Protein AF-A0A948G0Q8-F1 (afdb_monomer)

Sequence (164 aa):
MKKIIIILVVISSIFTGLGIKPVQADIVYYEGSILLDVGRNGEAYYIYQGYKYYLGRPAQAFEIMRQLSLGISEENFQNGFRKVNDVLQIYRVINSGLYPYIQGRIILRPNVNGEAYYVTPNLAAGNGYSAEYLGRPYDAFEIMTKYGQGVHSVFIDSIPSGSL

Solvent-accessible surface area (backbone atoms only — not comparable to full-atom values): 9344 Å² total; per-residue (Å²): 115,75,70,62,57,54,54,54,54,56,55,57,61,58,70,77,66,73,78,75,72,77,82,75,75,58,57,76,76,43,47,27,33,37,37,21,24,71,68,68,89,54,55,40,26,41,25,52,95,72,18,33,36,80,27,79,51,36,62,53,26,34,51,53,49,58,73,69,32,43,79,48,55,69,69,60,45,64,69,35,46,43,78,54,95,89,38,40,28,44,52,77,58,88,85,62,72,53,60,86,73,40,43,18,31,32,38,26,30,70,92,54,94,55,44,26,26,43,22,53,69,61,74,88,76,80,75,65,53,39,39,46,68,43,82,45,32,68,37,32,38,53,50,51,70,75,57,40,41,76,41,52,45,73,61,60,69,69,42,50,76,56,86,134

pLDDT: mean 81.92, std 17.56, range [43.94, 98.06]

Radius of gyration: 21.79 Å; Cα contacts (8 Å, |Δi|>4): 257; chains: 1; bounding box: 76×37×48 Å

Structure (mmCIF, N/CA/C/O backbone):
data_AF-A0A948G0Q8-F1
#
_entry.id   AF-A0A948G0Q8-F1
#
loop_
_atom_site.group_PDB
_atom_site.id
_atom_site.type_symbol
_atom_site.label_atom_id
_atom_site.label_alt_id
_atom_site.label_comp_id
_atom_site.label_asym_id
_atom_site.label_entity_id
_atom_site.label_seq_id
_atom_site.pdbx_PDB_ins_code
_atom_site.Cartn_x
_atom_site.Cartn_y
_atom_site.Cartn_z
_atom_site.occupancy
_atom_site.B_iso_or_equiv
_atom_site.auth_seq_id
_atom_site.auth_comp_id
_atom_site.auth_asym_id
_atom_site.auth_atom_id
_atom_site.pdbx_PDB_model_num
ATOM 1 N N . MET A 1 1 ? 58.568 -14.026 -25.162 1.00 54.00 1 MET A N 1
ATOM 2 C CA . MET A 1 1 ? 57.252 -14.502 -25.651 1.00 54.00 1 MET A CA 1
ATOM 3 C C . MET A 1 1 ? 56.462 -15.281 -24.591 1.00 54.00 1 MET A C 1
ATOM 5 O O . MET A 1 1 ? 55.352 -14.873 -24.293 1.00 54.00 1 MET A O 1
ATOM 9 N N . LYS A 1 2 ? 57.025 -16.304 -23.920 1.00 45.16 2 LYS A N 1
ATOM 10 C CA . LYS A 1 2 ? 56.313 -17.084 -22.874 1.00 45.16 2 LYS A CA 1
ATOM 11 C C . LYS A 1 2 ? 55.843 -16.280 -21.638 1.00 45.16 2 LYS A C 1
ATOM 13 O O . LYS A 1 2 ? 54.796 -16.581 -21.085 1.00 45.16 2 LYS A O 1
ATOM 18 N N . LYS A 1 3 ? 56.570 -15.226 -21.237 1.00 45.09 3 LYS A N 1
ATOM 19 C CA . LYS A 1 3 ? 56.230 -14.386 -20.065 1.00 45.09 3 LYS A CA 1
ATOM 20 C C . LYS A 1 3 ? 54.999 -13.483 -20.271 1.00 45.09 3 LYS A C 1
ATOM 22 O O . LYS A 1 3 ? 54.317 -13.180 -19.305 1.00 45.09 3 LYS A O 1
ATOM 27 N N . ILE A 1 4 ? 54.696 -13.096 -21.514 1.00 54.03 4 ILE A N 1
ATOM 28 C CA . ILE A 1 4 ? 53.538 -12.239 -21.844 1.00 54.03 4 ILE A CA 1
ATOM 29 C C . ILE A 1 4 ? 52.235 -13.054 -21.835 1.00 54.03 4 ILE A C 1
ATOM 31 O O . ILE A 1 4 ? 51.213 -12.575 -21.358 1.00 54.03 4 ILE A O 1
ATOM 35 N N . ILE A 1 5 ? 52.288 -14.316 -22.275 1.00 53.84 5 ILE A N 1
ATOM 36 C CA . ILE A 1 5 ? 51.126 -15.221 -22.275 1.00 53.84 5 ILE A CA 1
ATOM 37 C C . ILE A 1 5 ? 50.698 -15.572 -20.839 1.00 53.84 5 ILE A C 1
ATOM 39 O O . ILE A 1 5 ? 49.508 -15.607 -20.548 1.00 53.84 5 ILE A O 1
ATOM 43 N N . ILE A 1 6 ? 51.652 -15.750 -19.916 1.00 53.97 6 ILE A N 1
ATOM 44 C CA . ILE A 1 6 ? 51.353 -16.040 -18.501 1.00 53.97 6 ILE A CA 1
ATOM 45 C C . ILE A 1 6 ? 50.641 -14.856 -17.822 1.00 53.97 6 ILE A C 1
ATOM 47 O O . ILE A 1 6 ? 49.715 -15.070 -17.047 1.00 53.97 6 ILE A O 1
ATOM 51 N N . ILE A 1 7 ? 51.006 -13.612 -18.150 1.00 52.62 7 ILE A N 1
ATOM 52 C CA . ILE A 1 7 ? 50.368 -12.415 -17.575 1.00 52.62 7 ILE A CA 1
ATOM 53 C C . ILE A 1 7 ? 48.904 -12.282 -18.035 1.00 52.62 7 ILE A C 1
ATOM 55 O O . ILE A 1 7 ? 48.041 -11.956 -17.224 1.00 52.62 7 ILE A O 1
ATOM 59 N N . LEU A 1 8 ? 48.594 -12.605 -19.295 1.00 47.69 8 LEU A N 1
ATOM 60 C CA . LEU A 1 8 ? 47.222 -12.560 -19.826 1.00 47.69 8 LEU A CA 1
ATOM 61 C C . LEU A 1 8 ? 46.300 -13.625 -19.212 1.00 47.69 8 LEU A C 1
ATOM 63 O O . LEU A 1 8 ? 45.141 -13.335 -18.920 1.00 47.69 8 LEU A O 1
ATOM 67 N N . VAL A 1 9 ? 46.815 -14.832 -18.956 1.00 55.00 9 VAL A N 1
ATOM 68 C CA . VAL A 1 9 ? 46.039 -15.900 -18.302 1.00 55.00 9 VAL A CA 1
ATOM 69 C C . VAL A 1 9 ? 45.748 -15.550 -16.841 1.00 55.00 9 VAL A C 1
ATOM 71 O O . VAL A 1 9 ? 44.630 -15.751 -16.382 1.00 55.00 9 VAL A O 1
ATOM 74 N N . VAL A 1 10 ? 46.702 -14.952 -16.120 1.00 53.66 10 VAL A N 1
ATOM 75 C CA . VAL A 1 10 ? 46.489 -14.530 -14.723 1.00 53.66 10 VAL A CA 1
ATOM 76 C C . VAL A 1 10 ? 45.460 -13.395 -14.623 1.00 53.66 10 VAL A C 1
ATOM 78 O O . VAL A 1 10 ? 44.634 -13.417 -13.716 1.00 53.66 10 VAL A O 1
ATOM 81 N N . ILE A 1 11 ? 45.434 -12.453 -15.574 1.00 53.03 11 ILE A N 1
ATOM 82 C CA . ILE A 1 11 ? 44.427 -11.374 -15.607 1.00 53.03 11 ILE A CA 1
ATOM 83 C C . ILE A 1 11 ? 43.026 -11.924 -15.922 1.00 53.03 11 ILE A C 1
ATOM 85 O O . ILE A 1 11 ? 42.053 -11.508 -15.293 1.00 53.03 11 ILE A O 1
ATOM 89 N N . SER A 1 12 ? 42.915 -12.904 -16.827 1.00 52.22 12 SER A N 1
ATOM 90 C CA . SER A 1 12 ? 41.634 -13.559 -17.132 1.00 52.22 12 SER A CA 1
ATOM 91 C C . SER A 1 12 ? 41.065 -14.327 -15.933 1.00 52.22 12 SER A C 1
ATOM 93 O O . SER A 1 12 ? 39.851 -14.337 -15.747 1.00 52.22 12 SER A O 1
ATOM 95 N N . SER A 1 13 ? 41.918 -14.934 -15.102 1.00 49.19 13 SER A N 1
ATOM 96 C CA . SER A 1 13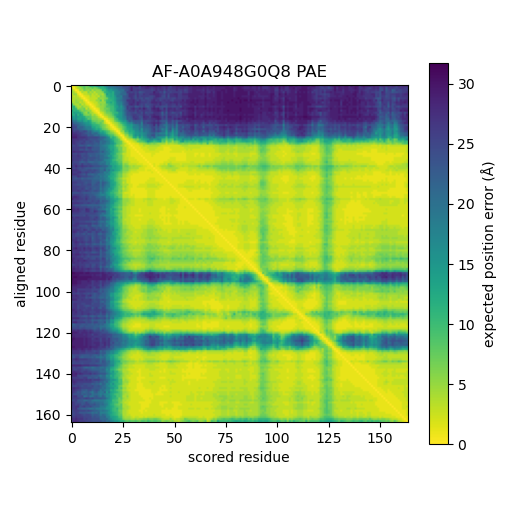 ? 41.494 -15.682 -13.908 1.00 49.19 13 SER A CA 1
ATOM 97 C C . SER A 1 13 ? 40.987 -14.788 -12.771 1.00 49.19 13 SER A C 1
ATOM 99 O O . SER A 1 13 ? 40.200 -15.239 -11.941 1.00 49.19 13 SER A O 1
ATOM 101 N N . ILE A 1 14 ? 41.415 -13.520 -12.722 1.00 51.62 14 ILE A N 1
ATOM 102 C CA . ILE A 1 14 ? 40.959 -12.553 -11.709 1.00 51.62 14 ILE A CA 1
ATOM 103 C C . ILE A 1 14 ? 39.545 -12.047 -12.043 1.00 51.62 14 ILE A C 1
ATOM 105 O O . ILE A 1 14 ? 38.759 -11.768 -11.139 1.00 51.62 14 ILE A O 1
ATOM 109 N N . PHE A 1 15 ? 39.179 -11.993 -13.328 1.00 48.41 15 PHE A N 1
ATOM 110 C CA . PHE A 1 15 ? 37.878 -11.470 -13.758 1.00 48.41 15 PHE A CA 1
ATOM 111 C C . PHE A 1 15 ? 36.707 -12.439 -13.514 1.00 48.41 15 PHE A C 1
ATOM 113 O O . PHE A 1 15 ? 35.563 -12.011 -13.400 1.00 48.41 15 PHE A O 1
ATOM 120 N N . THR A 1 16 ? 36.975 -13.737 -13.354 1.00 48.97 16 THR A N 1
ATOM 121 C CA . THR A 1 16 ? 35.956 -14.760 -13.048 1.00 48.97 16 THR A CA 1
ATOM 122 C C . THR A 1 16 ? 35.555 -14.848 -11.567 1.00 48.97 16 THR A C 1
ATOM 124 O O . THR A 1 16 ? 34.694 -15.654 -11.225 1.00 48.97 16 THR A O 1
ATOM 127 N N . GLY A 1 17 ? 36.158 -14.051 -10.674 1.00 51.25 17 GLY A N 1
ATOM 128 C CA . GLY A 1 17 ? 35.996 -14.190 -9.216 1.00 51.25 17 GLY A CA 1
ATOM 129 C C . GLY A 1 17 ? 35.069 -13.190 -8.514 1.00 51.25 17 GLY A C 1
ATOM 130 O O . GLY A 1 17 ? 34.782 -13.366 -7.331 1.00 51.25 17 GLY A O 1
ATOM 131 N N . LEU A 1 18 ? 34.585 -12.145 -9.188 1.00 52.41 18 LEU A N 1
ATOM 132 C CA . LEU A 1 18 ? 33.682 -11.165 -8.573 1.00 52.41 18 LEU A CA 1
ATOM 133 C C . LEU A 1 18 ? 32.234 -11.631 -8.717 1.00 52.41 18 LEU A C 1
ATOM 135 O O . LEU A 1 18 ? 31.490 -11.184 -9.585 1.00 52.41 18 LEU A O 1
ATOM 139 N N . GLY A 1 19 ? 31.834 -12.549 -7.839 1.00 54.66 19 GLY A N 1
ATOM 140 C CA . GLY A 1 19 ? 30.426 -12.821 -7.583 1.00 54.66 19 GLY A CA 1
ATOM 141 C C . GLY A 1 19 ? 29.772 -11.568 -7.009 1.00 54.66 19 GLY A C 1
ATOM 142 O O . GLY A 1 19 ? 29.782 -11.361 -5.796 1.00 54.66 19 GLY A O 1
ATOM 143 N N . ILE A 1 20 ? 29.227 -10.718 -7.879 1.00 55.84 20 ILE A N 1
ATOM 144 C CA . ILE A 1 20 ? 28.356 -9.617 -7.478 1.00 55.84 20 ILE A CA 1
ATOM 145 C C . ILE A 1 20 ? 27.108 -10.281 -6.899 1.00 55.84 20 ILE A C 1
ATOM 147 O O . ILE A 1 20 ? 26.242 -10.754 -7.634 1.00 55.84 20 ILE A O 1
ATOM 151 N N . LYS A 1 21 ? 27.039 -10.404 -5.571 1.00 49.19 21 LYS A N 1
ATOM 152 C CA . LYS A 1 21 ? 25.787 -10.789 -4.923 1.00 49.19 21 LYS A CA 1
ATOM 153 C C . LYS A 1 21 ? 24.784 -9.677 -5.241 1.00 49.19 21 LYS A C 1
ATOM 155 O O . LYS A 1 21 ? 25.123 -8.517 -4.995 1.00 49.19 21 LYS A O 1
ATOM 160 N N . PRO A 1 22 ? 23.605 -9.986 -5.806 1.00 52.28 22 PRO A N 1
ATOM 161 C CA . PRO A 1 22 ? 22.601 -8.962 -6.037 1.00 52.28 22 PRO A CA 1
ATOM 162 C C . PRO A 1 22 ? 22.306 -8.267 -4.707 1.00 52.28 22 PRO A C 1
ATOM 164 O O . PRO A 1 22 ? 22.240 -8.909 -3.654 1.00 52.28 22 PRO A O 1
ATOM 167 N N . VAL A 1 23 ? 22.218 -6.940 -4.759 1.00 50.91 23 VAL A N 1
ATOM 168 C CA . VAL A 1 23 ? 21.889 -6.076 -3.625 1.00 50.91 23 VAL A CA 1
ATOM 169 C C . VAL A 1 23 ? 20.500 -6.471 -3.120 1.00 50.91 23 VAL A C 1
ATOM 171 O O . VAL A 1 23 ? 19.478 -6.018 -3.610 1.00 50.91 23 VAL A O 1
ATOM 174 N N . GLN A 1 24 ? 20.463 -7.368 -2.136 1.00 50.00 24 GLN A N 1
ATOM 175 C CA . GLN A 1 24 ? 19.239 -7.788 -1.446 1.00 50.00 24 GLN A CA 1
ATOM 176 C C . GLN A 1 24 ? 18.802 -6.752 -0.387 1.00 50.00 24 GLN A C 1
ATOM 178 O O . GLN A 1 24 ? 17.772 -6.916 0.260 1.00 50.00 24 GLN A O 1
ATOM 183 N N . ALA A 1 25 ? 19.586 -5.685 -0.194 1.00 47.28 25 ALA A N 1
ATOM 184 C CA . ALA A 1 25 ? 19.378 -4.686 0.851 1.00 47.28 25 ALA A CA 1
ATOM 185 C C . ALA A 1 25 ? 18.304 -3.630 0.517 1.00 47.28 25 ALA A C 1
ATOM 187 O O . ALA A 1 25 ? 17.849 -2.944 1.427 1.00 47.28 25 ALA A O 1
ATOM 188 N N . ASP A 1 26 ? 17.851 -3.531 -0.737 1.00 60.91 26 ASP A N 1
ATOM 189 C CA . ASP A 1 26 ? 16.973 -2.433 -1.161 1.00 60.91 26 ASP A CA 1
ATOM 190 C C . ASP A 1 26 ? 15.471 -2.720 -0.983 1.00 60.91 26 ASP A C 1
ATOM 192 O O . ASP A 1 26 ? 14.700 -1.795 -0.767 1.00 60.91 26 ASP A O 1
ATOM 196 N N . ILE A 1 27 ? 15.010 -3.978 -0.998 1.00 61.53 27 ILE A N 1
ATOM 197 C CA . ILE A 1 27 ? 13.559 -4.283 -0.963 1.00 61.53 27 ILE A CA 1
ATOM 198 C C . ILE A 1 27 ? 12.909 -3.867 0.366 1.00 61.53 27 ILE A C 1
ATOM 200 O O . ILE A 1 27 ? 11.788 -3.366 0.369 1.00 61.53 27 ILE A O 1
ATOM 204 N N . VAL A 1 28 ? 13.624 -4.011 1.490 1.00 69.88 28 VAL A N 1
ATOM 205 C CA . VAL A 1 28 ? 13.126 -3.609 2.821 1.00 69.88 28 VAL A CA 1
ATOM 206 C C . VAL A 1 28 ? 12.809 -2.110 2.868 1.00 69.88 28 VAL A C 1
ATOM 208 O O . VAL A 1 28 ? 11.888 -1.706 3.570 1.00 69.88 28 VAL A O 1
ATOM 211 N N . 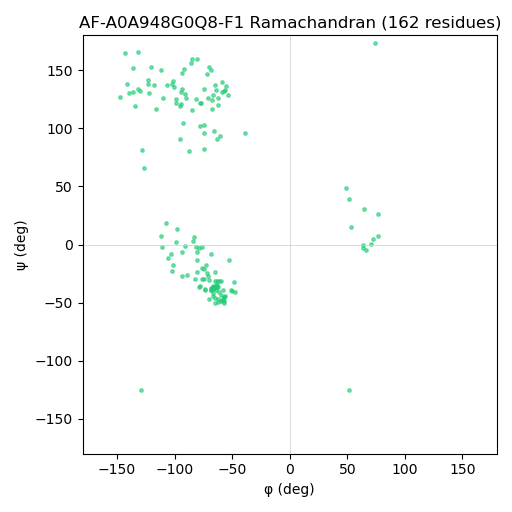TYR A 1 29 ? 13.533 -1.291 2.099 1.00 80.44 29 TYR A N 1
ATOM 212 C CA . TYR A 1 29 ? 13.304 0.152 2.025 1.00 80.44 29 TYR A CA 1
ATOM 213 C C . TYR A 1 29 ? 11.992 0.511 1.314 1.00 80.44 29 TYR A C 1
ATOM 215 O O . TYR A 1 29 ? 11.364 1.511 1.655 1.00 80.44 29 TYR A O 1
ATOM 223 N N . TYR A 1 30 ? 11.559 -0.309 0.352 1.00 88.56 30 TYR A N 1
ATOM 224 C CA . TYR A 1 30 ? 10.371 -0.039 -0.460 1.00 88.56 30 TYR A CA 1
ATOM 225 C C . TYR A 1 30 ? 9.119 -0.779 0.008 1.00 88.56 30 TYR A C 1
ATOM 227 O O . TYR A 1 30 ? 8.078 -0.639 -0.625 1.00 88.56 30 TYR A O 1
ATOM 235 N N . GLU A 1 31 ? 9.179 -1.542 1.100 1.00 89.06 31 GLU A N 1
ATOM 236 C CA . GLU A 1 31 ? 8.007 -2.214 1.665 1.00 89.06 31 GLU A CA 1
ATOM 237 C C . GLU A 1 31 ? 6.863 -1.212 1.911 1.00 89.06 31 GLU A C 1
ATOM 239 O O . GLU A 1 31 ? 7.054 -0.149 2.503 1.00 89.06 31 GLU A O 1
ATOM 244 N N . GLY A 1 32 ? 5.669 -1.531 1.408 1.00 91.00 32 GLY A N 1
ATOM 245 C CA . GLY A 1 32 ? 4.498 -0.661 1.473 1.00 91.00 32 GLY A CA 1
ATOM 246 C C . GLY A 1 32 ? 4.542 0.558 0.542 1.00 91.00 32 GLY A C 1
ATOM 247 O O . GLY A 1 32 ? 3.639 1.389 0.581 1.00 91.00 32 GLY A O 1
ATOM 248 N N . SER A 1 33 ? 5.563 0.698 -0.304 1.00 92.44 33 SER A N 1
ATOM 249 C CA . SER A 1 33 ? 5.625 1.765 -1.305 1.00 92.44 33 SER A CA 1
ATOM 250 C C . SER A 1 33 ? 4.898 1.381 -2.591 1.00 92.44 33 SER A C 1
ATOM 252 O O . SER A 1 33 ? 4.766 0.206 -2.944 1.00 92.44 33 SER A O 1
ATOM 254 N N . ILE A 1 34 ? 4.471 2.405 -3.327 1.00 95.12 34 ILE A N 1
ATOM 255 C CA . ILE A 1 34 ? 4.033 2.276 -4.715 1.00 95.12 34 ILE A CA 1
ATOM 256 C C . ILE A 1 34 ? 5.203 2.703 -5.595 1.00 95.12 34 ILE A C 1
ATOM 258 O O . ILE A 1 34 ? 5.695 3.821 -5.462 1.00 95.12 34 ILE A O 1
ATOM 262 N N . LEU A 1 35 ? 5.658 1.818 -6.475 1.00 95.25 35 LEU A N 1
ATOM 263 C CA . LEU A 1 35 ? 6.758 2.062 -7.403 1.00 95.25 35 LEU A CA 1
ATOM 264 C C . LEU A 1 35 ? 6.224 2.247 -8.819 1.00 95.25 35 LEU A C 1
ATOM 266 O O . LEU A 1 35 ? 5.358 1.488 -9.251 1.00 95.25 35 LEU A O 1
ATOM 270 N N . LEU A 1 36 ? 6.758 3.231 -9.538 1.00 96.19 36 LEU A N 1
ATOM 271 C CA . LEU A 1 36 ? 6.444 3.506 -10.938 1.00 96.19 36 LEU A CA 1
ATOM 272 C C . LEU A 1 36 ? 7.653 3.169 -11.812 1.00 96.19 36 LEU A C 1
ATOM 274 O O . LEU A 1 36 ? 8.747 3.685 -11.577 1.00 96.19 36 LEU A O 1
ATOM 278 N N . ASP A 1 37 ? 7.457 2.336 -12.833 1.00 96.69 37 ASP A N 1
ATOM 279 C CA . ASP A 1 37 ? 8.495 2.015 -13.813 1.00 96.69 37 ASP A CA 1
ATOM 280 C C . ASP A 1 37 ? 8.702 3.184 -14.783 1.00 96.69 37 ASP A C 1
ATOM 282 O O . ASP A 1 37 ? 7.999 3.321 -15.786 1.00 96.69 37 ASP A O 1
ATOM 286 N N . VAL A 1 38 ? 9.696 4.029 -14.507 1.00 96.25 38 VAL A N 1
ATOM 287 C CA . VAL A 1 38 ? 10.021 5.172 -15.380 1.00 96.25 38 VAL A CA 1
ATOM 288 C C . VAL A 1 38 ? 10.860 4.778 -16.597 1.00 96.25 38 VAL A C 1
ATOM 290 O O . VAL A 1 38 ? 11.119 5.614 -17.458 1.00 96.25 38 VAL A O 1
ATOM 293 N N . GLY A 1 39 ? 11.316 3.524 -16.674 1.00 94.44 39 GLY A N 1
ATOM 294 C CA . GLY A 1 39 ? 12.080 3.008 -17.812 1.00 94.44 39 GLY A CA 1
ATOM 295 C C . GLY A 1 39 ? 11.227 2.321 -18.883 1.00 94.44 39 GLY A C 1
ATOM 296 O O . GLY A 1 39 ? 11.768 1.952 -19.926 1.00 94.44 39 GLY A O 1
ATOM 297 N N . ARG A 1 40 ? 9.921 2.139 -18.642 1.00 93.88 40 ARG A N 1
ATOM 298 C CA . ARG A 1 40 ? 8.969 1.493 -19.565 1.00 93.88 40 ARG A CA 1
ATOM 299 C C . ARG A 1 40 ? 7.721 2.352 -19.780 1.00 93.88 40 ARG A C 1
ATOM 301 O O . ARG A 1 40 ? 7.840 3.499 -20.198 1.00 93.88 40 ARG A O 1
ATOM 308 N N . ASN A 1 41 ? 6.529 1.804 -19.538 1.00 94.81 41 ASN A N 1
ATOM 309 C CA . ASN A 1 41 ? 5.250 2.441 -19.838 1.00 94.81 41 ASN A CA 1
ATOM 310 C C . ASN A 1 41 ? 4.639 3.132 -18.609 1.00 94.81 41 ASN A C 1
ATOM 312 O O . ASN A 1 41 ? 3.457 3.473 -18.632 1.00 94.81 41 ASN A O 1
ATOM 316 N N . GLY A 1 42 ? 5.404 3.323 -17.529 1.00 92.56 42 GLY A N 1
ATOM 317 C CA . GLY A 1 42 ? 4.879 3.876 -16.281 1.00 92.56 42 GLY A CA 1
ATOM 318 C C . GLY A 1 42 ? 4.069 2.866 -15.470 1.00 92.56 42 GLY A C 1
ATOM 319 O O . GLY A 1 42 ? 3.168 3.258 -14.731 1.00 92.56 42 GLY A O 1
ATOM 320 N N . GLU A 1 43 ? 4.342 1.567 -15.617 1.00 96.50 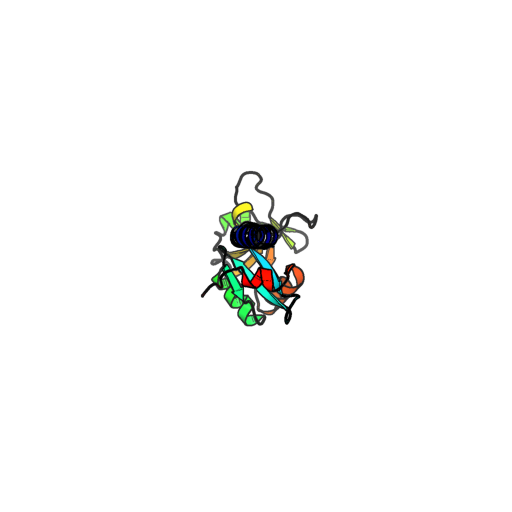43 GLU A N 1
ATOM 321 C CA . GLU A 1 43 ? 3.679 0.522 -14.845 1.00 96.50 43 GLU A CA 1
ATOM 322 C C . GLU A 1 43 ? 3.844 0.752 -13.338 1.00 96.50 43 GLU A C 1
ATOM 324 O O . GLU A 1 43 ? 4.945 0.994 -12.846 1.00 96.50 43 GLU A O 1
ATOM 329 N N . ALA A 1 44 ? 2.740 0.632 -12.602 1.00 97.19 44 ALA A N 1
ATOM 330 C CA . ALA A 1 44 ? 2.716 0.818 -11.161 1.00 97.19 44 ALA A CA 1
ATOM 331 C C . ALA A 1 44 ? 2.673 -0.522 -10.422 1.00 97.19 44 ALA A C 1
ATOM 333 O O . ALA A 1 44 ? 1.907 -1.423 -10.784 1.00 97.19 44 ALA A O 1
ATOM 334 N N . TYR A 1 45 ? 3.450 -0.622 -9.348 1.00 97.44 45 TYR A N 1
ATOM 335 C CA . TYR A 1 45 ? 3.539 -1.806 -8.506 1.00 97.44 45 TYR A CA 1
ATOM 336 C C . TYR A 1 45 ? 3.411 -1.433 -7.035 1.00 97.44 45 TYR A C 1
ATOM 338 O O . TYR A 1 45 ? 4.083 -0.516 -6.572 1.00 97.44 45 TYR A O 1
ATOM 346 N N . TYR A 1 46 ? 2.589 -2.166 -6.290 1.00 96.88 46 TYR A N 1
ATOM 347 C CA . TYR A 1 46 ? 2.572 -2.091 -4.833 1.00 96.88 46 TYR A CA 1
ATOM 348 C C . TYR A 1 46 ? 3.530 -3.129 -4.256 1.00 96.88 46 TYR A C 1
ATOM 350 O O . TYR A 1 46 ? 3.478 -4.295 -4.652 1.00 96.88 46 TYR A O 1
ATOM 358 N N . ILE A 1 47 ? 4.414 -2.708 -3.354 1.00 95.31 47 ILE A N 1
ATOM 359 C CA . ILE A 1 47 ? 5.367 -3.605 -2.701 1.00 95.31 47 ILE A CA 1
ATOM 360 C C . ILE A 1 47 ? 4.787 -4.063 -1.374 1.00 95.31 47 ILE A C 1
ATOM 362 O O . ILE A 1 47 ? 4.489 -3.250 -0.501 1.00 95.31 47 ILE A O 1
ATOM 366 N N . TYR A 1 48 ? 4.634 -5.371 -1.225 1.00 94.38 48 TYR A N 1
ATOM 367 C CA . TYR A 1 48 ? 4.050 -5.963 -0.036 1.00 94.38 48 TYR A CA 1
ATOM 368 C C . TYR A 1 48 ? 4.669 -7.325 0.261 1.00 94.38 48 TYR A C 1
ATOM 370 O O . TYR A 1 48 ? 4.703 -8.215 -0.590 1.00 94.38 48 TYR A O 1
ATOM 378 N N . GLN A 1 49 ? 5.150 -7.483 1.489 1.00 92.19 49 GLN A N 1
ATOM 379 C CA . GLN A 1 49 ? 5.844 -8.656 2.008 1.00 92.19 49 GLN A CA 1
ATOM 380 C C . GLN A 1 49 ? 7.005 -9.111 1.110 1.00 92.19 49 GLN A C 1
ATOM 382 O O . GLN A 1 49 ? 7.217 -10.304 0.908 1.00 92.19 49 GLN A O 1
ATOM 387 N N . GLY A 1 50 ? 7.754 -8.152 0.557 1.00 91.88 50 GLY A N 1
ATOM 388 C CA . GLY A 1 50 ? 8.879 -8.425 -0.343 1.00 91.88 50 GLY A CA 1
ATOM 389 C C . GLY A 1 50 ? 8.504 -8.822 -1.777 1.00 91.88 50 GLY A C 1
ATOM 390 O O . GLY A 1 50 ? 9.395 -9.162 -2.555 1.00 91.88 50 GLY A O 1
ATOM 391 N N . TYR A 1 51 ? 7.222 -8.752 -2.143 1.00 95.56 51 TYR A N 1
ATOM 392 C CA . TYR A 1 51 ? 6.736 -9.001 -3.500 1.00 95.56 51 TYR A CA 1
ATOM 393 C C . TYR A 1 51 ? 6.209 -7.722 -4.147 1.00 95.56 51 TYR A C 1
ATOM 395 O O . TYR A 1 51 ? 5.661 -6.854 -3.470 1.00 95.56 51 TYR A O 1
ATOM 403 N N . LYS A 1 52 ? 6.315 -7.632 -5.475 1.00 97.00 52 LYS A N 1
ATOM 404 C CA . LYS A 1 52 ? 5.642 -6.602 -6.274 1.00 97.00 52 LYS A CA 1
ATOM 405 C C . LYS A 1 52 ? 4.299 -7.118 -6.786 1.00 97.00 52 LYS A C 1
ATOM 407 O O . LYS A 1 52 ? 4.218 -8.209 -7.350 1.00 97.00 52 LYS A O 1
ATOM 412 N N . TYR A 1 53 ? 3.261 -6.303 -6.661 1.00 98.06 53 TYR A N 1
ATOM 413 C CA . TYR A 1 53 ? 1.935 -6.573 -7.208 1.00 98.06 53 TYR A CA 1
ATOM 414 C C . TYR A 1 53 ? 1.617 -5.524 -8.261 1.00 98.06 53 TYR A C 1
ATOM 416 O O . TYR A 1 53 ? 1.558 -4.334 -7.956 1.00 98.06 53 TYR A O 1
ATOM 424 N N . TYR A 1 54 ? 1.447 -5.958 -9.509 1.00 97.50 54 TYR A N 1
ATOM 425 C CA . TYR A 1 54 ? 1.129 -5.057 -10.612 1.00 97.50 54 TYR A CA 1
ATOM 426 C C . TYR A 1 54 ? -0.272 -4.474 -10.433 1.00 97.50 54 TYR A C 1
ATOM 428 O O . TYR A 1 54 ? -1.256 -5.207 -10.456 1.00 97.50 54 TYR A O 1
ATOM 436 N N . LEU A 1 55 ? -0.359 -3.155 -10.272 1.00 97.00 55 LEU A N 1
ATOM 437 C CA . LEU A 1 55 ? -1.613 -2.461 -9.973 1.00 97.00 55 LEU A CA 1
ATOM 438 C C . LEU A 1 55 ? -2.475 -2.231 -11.220 1.00 97.00 55 LEU A C 1
ATOM 440 O O . LEU A 1 55 ? -3.690 -2.092 -11.111 1.00 97.00 55 LEU A O 1
ATOM 444 N N . GLY A 1 56 ? -1.860 -2.218 -12.405 1.00 95.25 56 GLY A N 1
ATOM 445 C CA . GLY A 1 56 ? -2.554 -2.065 -13.679 1.00 95.25 56 GLY A CA 1
ATOM 446 C C . GLY A 1 56 ? -3.490 -0.857 -13.722 1.00 95.25 56 GLY A C 1
ATOM 447 O O . GLY A 1 56 ? -3.071 0.280 -13.514 1.00 95.25 56 GLY A O 1
ATOM 448 N N . ARG A 1 57 ? -4.762 -1.100 -14.057 1.00 96.06 57 ARG A N 1
ATOM 449 C CA . ARG A 1 57 ? -5.792 -0.052 -14.162 1.00 96.06 57 ARG A CA 1
ATOM 450 C C . ARG A 1 57 ? -6.434 0.249 -12.803 1.00 96.06 57 ARG A C 1
ATOM 452 O O . ARG A 1 57 ? -6.471 -0.636 -11.958 1.00 96.06 57 ARG A O 1
ATOM 459 N N . PRO A 1 58 ? -7.067 1.422 -12.620 1.00 96.69 58 PRO A N 1
ATOM 460 C CA . PRO A 1 58 ? -7.627 1.837 -11.328 1.00 96.69 58 PRO A CA 1
ATOM 461 C C . PRO A 1 58 ? -8.550 0.809 -10.651 1.00 96.69 58 PRO A C 1
ATOM 463 O O . PRO A 1 58 ? -8.475 0.608 -9.444 1.00 96.69 58 PRO A O 1
ATOM 466 N N . ALA A 1 59 ? -9.394 0.112 -11.422 1.00 97.31 59 ALA A N 1
ATOM 467 C CA . ALA A 1 59 ? -10.260 -0.940 -10.883 1.00 97.31 59 ALA A CA 1
ATOM 468 C C . ALA A 1 59 ? -9.463 -2.153 -10.379 1.00 97.31 59 ALA A C 1
ATOM 470 O O . ALA A 1 59 ? -9.751 -2.672 -9.310 1.00 97.31 59 ALA A O 1
ATOM 471 N N . GLN A 1 60 ? -8.432 -2.570 -11.115 1.00 97.38 60 GLN A N 1
ATOM 472 C CA . GLN A 1 60 ? -7.547 -3.653 -10.694 1.00 97.38 60 GLN A CA 1
ATOM 473 C C . GLN A 1 60 ? -6.733 -3.246 -9.463 1.00 97.38 60 GLN A C 1
ATOM 475 O O . GLN A 1 60 ? -6.652 -4.014 -8.512 1.00 97.38 60 GLN A O 1
ATOM 480 N N . ALA A 1 61 ? -6.190 -2.028 -9.448 1.00 97.25 61 ALA A N 1
ATOM 481 C CA . ALA A 1 61 ? -5.453 -1.493 -8.313 1.00 97.25 61 ALA A CA 1
ATOM 482 C C . ALA A 1 61 ? -6.305 -1.493 -7.040 1.00 97.25 61 ALA A C 1
ATOM 484 O O . ALA A 1 61 ? -5.845 -1.943 -5.996 1.00 97.25 61 ALA A O 1
ATOM 485 N N . PHE A 1 62 ? -7.558 -1.047 -7.146 1.00 96.94 62 PHE A N 1
ATOM 486 C CA . PHE A 1 62 ? -8.514 -1.063 -6.045 1.00 96.94 62 PHE A CA 1
ATOM 487 C C . PHE A 1 62 ? -8.731 -2.471 -5.480 1.00 96.94 62 PHE A C 1
ATOM 489 O O . PHE A 1 62 ? -8.614 -2.655 -4.270 1.00 96.94 62 PHE A O 1
ATOM 496 N N . GLU A 1 63 ? -8.971 -3.469 -6.334 1.00 96.88 63 GLU A N 1
ATOM 497 C CA . GLU A 1 63 ? -9.136 -4.857 -5.886 1.00 96.88 63 GLU A CA 1
ATOM 498 C C . GLU A 1 63 ? -7.865 -5.392 -5.213 1.00 96.88 63 GLU A C 1
ATOM 500 O O . GLU A 1 63 ? -7.923 -5.890 -4.090 1.00 96.88 63 GLU A O 1
ATOM 505 N N . ILE A 1 64 ? -6.702 -5.223 -5.850 1.00 97.25 64 ILE A N 1
ATOM 506 C CA . ILE A 1 64 ? -5.411 -5.708 -5.337 1.00 97.25 64 ILE A CA 1
ATOM 507 C C . ILE A 1 64 ? -5.089 -5.082 -3.979 1.00 97.25 64 ILE A C 1
ATOM 509 O O . ILE A 1 64 ? -4.755 -5.782 -3.024 1.00 97.25 64 ILE A O 1
ATOM 513 N N . MET A 1 65 ? -5.213 -3.759 -3.868 1.00 95.94 65 MET A N 1
ATOM 514 C CA . MET A 1 65 ? -4.921 -3.040 -2.632 1.00 95.94 65 MET A CA 1
ATOM 515 C C . MET A 1 65 ? -5.865 -3.451 -1.494 1.00 95.94 65 MET A C 1
ATOM 517 O O . MET A 1 65 ? -5.449 -3.534 -0.340 1.00 95.94 65 MET A O 1
ATOM 521 N N . ARG A 1 66 ? -7.132 -3.756 -1.796 1.00 95.75 66 ARG A N 1
ATOM 522 C CA . ARG A 1 66 ? -8.077 -4.268 -0.795 1.00 95.75 66 ARG A CA 1
ATOM 523 C C . ARG A 1 66 ? -7.792 -5.713 -0.407 1.00 95.75 66 ARG A C 1
ATOM 525 O O . ARG A 1 66 ? -7.882 -6.034 0.775 1.00 95.75 66 ARG A O 1
ATOM 532 N N . GLN A 1 67 ? -7.417 -6.568 -1.352 1.00 96.06 67 GLN A N 1
ATOM 533 C CA . GLN A 1 67 ? -7.044 -7.959 -1.070 1.00 96.06 67 GLN A CA 1
ATOM 534 C C . GLN A 1 67 ? -5.799 -8.054 -0.181 1.00 96.06 67 GLN A C 1
ATOM 536 O O . GLN A 1 67 ? -5.745 -8.891 0.713 1.00 96.06 67 GLN A O 1
ATOM 541 N N . LEU A 1 68 ? -4.832 -7.155 -0.376 1.00 96.12 68 LEU A N 1
ATOM 542 C CA . LEU A 1 68 ? -3.604 -7.077 0.422 1.00 96.12 68 LEU A CA 1
ATOM 543 C C . LEU A 1 68 ? -3.762 -6.274 1.725 1.00 96.12 68 LEU A C 1
ATOM 545 O O . LEU A 1 68 ? -2.786 -6.066 2.454 1.00 96.12 68 LEU A O 1
ATOM 549 N N . SER A 1 69 ? -4.974 -5.799 2.018 1.00 95.06 69 SER A N 1
ATOM 550 C CA . SER A 1 69 ? -5.233 -4.961 3.184 1.00 95.06 69 SER A CA 1
ATOM 551 C C . SER A 1 69 ? -5.130 -5.726 4.503 1.00 95.06 69 SER A C 1
ATOM 553 O O . SER A 1 69 ? -5.372 -6.929 4.597 1.00 95.06 69 SER A O 1
ATOM 555 N N . LEU A 1 70 ? -4.790 -4.993 5.560 1.00 92.56 70 LEU A N 1
ATOM 556 C CA . LEU A 1 70 ? -4.835 -5.471 6.932 1.00 92.56 70 LEU A CA 1
ATOM 557 C C . LEU A 1 70 ? -6.122 -4.998 7.606 1.00 92.56 70 LEU A C 1
ATOM 559 O O . LEU A 1 70 ? -6.388 -3.799 7.682 1.00 92.56 70 LEU A O 1
ATOM 563 N N . GLY A 1 71 ? -6.897 -5.931 8.152 1.00 92.00 71 GLY A N 1
ATOM 564 C CA . GLY A 1 71 ? -8.049 -5.595 8.985 1.00 92.00 71 GLY A CA 1
ATOM 565 C C . GLY A 1 71 ? -7.627 -4.871 10.268 1.00 92.00 71 GLY A C 1
ATOM 566 O O . GLY A 1 71 ? -6.718 -5.322 10.965 1.00 92.00 71 GLY A O 1
ATOM 567 N N . ILE A 1 72 ? -8.307 -3.776 10.606 1.00 89.94 72 ILE A N 1
ATOM 568 C CA . ILE A 1 72 ? -8.134 -3.053 11.872 1.00 89.94 72 ILE A CA 1
ATOM 569 C C . ILE A 1 72 ? -9.438 -3.074 12.678 1.00 89.94 72 ILE A C 1
ATOM 571 O O . ILE A 1 72 ? -10.527 -2.905 12.125 1.00 89.94 72 ILE A O 1
ATOM 575 N N . SER A 1 73 ? -9.339 -3.305 13.992 1.00 90.50 73 SER A N 1
ATOM 576 C CA . SER A 1 73 ? -10.495 -3.179 14.885 1.00 90.50 73 SER A CA 1
ATOM 577 C C . SER A 1 73 ? -10.911 -1.715 15.007 1.00 90.50 73 SER A C 1
ATOM 579 O O . SER A 1 73 ? -10.077 -0.812 14.931 1.00 90.50 73 SER A O 1
ATOM 581 N N . GLU A 1 74 ? -12.200 -1.474 15.235 1.00 90.69 74 GLU A N 1
ATOM 582 C CA . GLU A 1 74 ? -12.698 -0.104 15.372 1.00 90.69 74 GLU A CA 1
ATOM 583 C C . GLU A 1 74 ? -12.069 0.608 16.577 1.00 90.69 74 GLU A C 1
ATOM 585 O O . GLU A 1 74 ? -11.709 1.774 16.483 1.00 90.69 74 GLU A O 1
ATOM 590 N N . GLU A 1 75 ? -11.830 -0.116 17.672 1.00 88.56 75 GLU A N 1
ATOM 591 C CA . GLU A 1 75 ? -11.099 0.394 18.834 1.00 88.56 75 GLU A CA 1
ATOM 592 C C . GLU 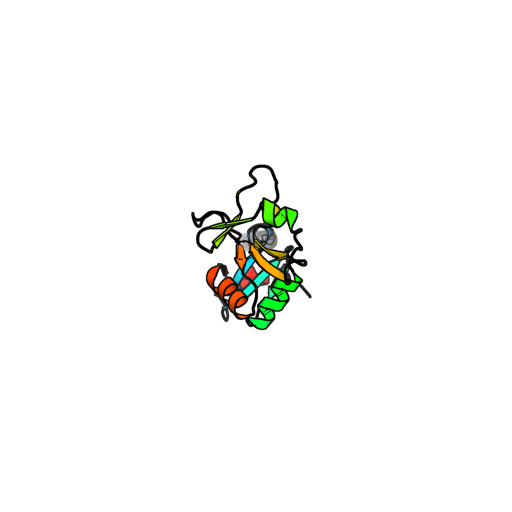A 1 75 ? -9.692 0.892 18.458 1.00 88.56 75 GLU A C 1
ATOM 594 O O . GLU A 1 75 ? -9.333 2.029 18.761 1.00 88.56 75 GLU A O 1
ATOM 599 N N . ASN A 1 76 ? -8.905 0.081 17.740 1.00 87.31 76 ASN A N 1
ATOM 600 C CA . ASN A 1 76 ? -7.555 0.472 17.324 1.00 87.31 76 ASN A CA 1
ATOM 601 C C . ASN A 1 76 ? -7.576 1.631 16.323 1.00 87.31 76 ASN A C 1
ATOM 603 O O . ASN A 1 76 ? -6.699 2.495 16.367 1.00 87.31 76 ASN A O 1
ATOM 607 N N . PHE A 1 77 ? -8.574 1.668 15.437 1.00 89.00 77 PHE A N 1
ATOM 608 C CA . PHE A 1 77 ? -8.743 2.768 14.498 1.00 89.00 77 PHE A CA 1
ATOM 609 C C . PHE A 1 77 ? -9.056 4.083 15.228 1.00 89.00 77 PHE A C 1
ATOM 611 O O . PHE A 1 77 ? -8.355 5.071 15.034 1.00 89.00 77 PHE A O 1
ATOM 618 N N . GLN A 1 78 ? -10.038 4.098 16.130 1.00 87.94 78 GLN A N 1
ATOM 619 C CA . GLN A 1 78 ? -10.410 5.307 16.876 1.00 87.94 78 GLN A CA 1
ATOM 620 C C . GLN A 1 78 ? -9.293 5.794 17.813 1.00 87.94 78 GLN A C 1
ATOM 622 O O . GLN A 1 78 ? -9.128 6.997 18.007 1.00 87.94 78 GLN A O 1
ATOM 627 N N . ASN A 1 79 ? -8.483 4.879 18.351 1.00 86.12 79 ASN A N 1
ATOM 628 C CA . ASN A 1 79 ? -7.339 5.229 19.193 1.00 86.12 79 ASN A CA 1
ATOM 629 C C . ASN A 1 79 ? -6.145 5.795 18.398 1.00 86.12 79 ASN A C 1
ATOM 631 O O . ASN A 1 79 ? -5.365 6.578 18.942 1.00 86.12 79 ASN A O 1
ATOM 635 N N . GLY A 1 80 ? -5.965 5.379 17.138 1.00 83.12 80 GLY A N 1
ATOM 636 C CA . GLY A 1 80 ? -4.797 5.731 16.321 1.00 83.12 80 GLY A CA 1
ATOM 637 C C . GLY A 1 80 ? -5.030 6.829 15.283 1.00 83.12 80 GLY A C 1
ATOM 638 O O . GLY A 1 80 ? -4.073 7.477 14.858 1.00 83.12 80 GLY A O 1
ATOM 639 N N . PHE A 1 81 ? -6.276 7.056 14.867 1.00 87.25 81 PHE A N 1
ATOM 640 C CA . PHE A 1 81 ? -6.613 7.910 13.731 1.00 87.25 81 PHE A CA 1
ATOM 641 C C . PHE A 1 81 ? -7.567 9.030 14.140 1.00 87.25 81 PHE A C 1
ATOM 643 O O . PHE A 1 81 ? -8.534 8.823 14.868 1.00 87.25 81 PHE A O 1
ATOM 650 N N . ARG A 1 82 ? -7.315 10.241 13.638 1.00 87.44 82 ARG A N 1
ATOM 651 C CA . ARG A 1 82 ? -8.144 11.422 13.882 1.00 87.44 82 ARG A CA 1
ATOM 652 C C . ARG A 1 82 ? -8.285 12.240 12.608 1.00 87.44 82 ARG A C 1
ATOM 654 O O . ARG A 1 82 ? -7.296 12.590 11.970 1.00 87.44 82 ARG A O 1
ATOM 661 N N . LYS A 1 83 ? -9.519 12.603 12.264 1.00 88.44 83 LYS A N 1
ATOM 662 C CA . LYS A 1 83 ? -9.794 13.506 11.144 1.00 88.44 83 LYS A CA 1
ATOM 663 C C . LYS A 1 83 ? -9.487 14.954 11.553 1.00 88.44 83 LYS A C 1
ATOM 665 O O . LYS A 1 83 ? -10.043 15.449 12.532 1.00 88.44 83 LYS A O 1
ATOM 670 N N . VAL A 1 84 ? -8.594 15.621 10.824 1.00 84.88 84 VAL A N 1
ATOM 671 C CA . VAL A 1 84 ? -8.177 17.017 11.042 1.00 84.88 84 VAL A CA 1
ATOM 672 C C . VAL A 1 84 ? -8.157 17.722 9.689 1.00 84.88 84 VAL A C 1
ATOM 674 O O . VAL A 1 84 ? -7.406 17.316 8.808 1.00 84.88 84 VAL A O 1
ATOM 677 N N . ASN A 1 85 ? -8.970 18.772 9.522 1.00 87.75 85 ASN A N 1
ATOM 678 C CA . ASN A 1 85 ? -9.109 19.512 8.255 1.00 87.75 85 ASN A CA 1
ATOM 679 C C . ASN A 1 85 ? -9.334 18.582 7.050 1.00 87.75 85 ASN A C 1
ATOM 681 O O . ASN A 1 85 ? -8.623 18.652 6.055 1.00 87.75 85 ASN A O 1
ATOM 685 N N . ASP A 1 86 ? -10.271 17.649 7.197 1.00 84.19 86 ASP A N 1
ATOM 686 C CA . ASP A 1 86 ? -10.602 16.613 6.212 1.00 84.19 86 ASP A CA 1
ATOM 687 C C . ASP A 1 86 ? -9.526 15.577 5.867 1.00 84.19 86 ASP A C 1
ATOM 689 O O . ASP A 1 86 ? -9.823 14.612 5.168 1.00 84.19 86 ASP A O 1
ATOM 693 N N . VAL A 1 87 ? -8.343 15.666 6.468 1.00 83.50 87 VAL A N 1
ATOM 694 C CA . VAL A 1 87 ? -7.290 14.656 6.350 1.00 83.50 87 VAL A CA 1
ATOM 695 C C . VAL A 1 87 ? -7.379 13.684 7.521 1.00 83.50 87 VAL A C 1
ATOM 697 O O . VAL A 1 87 ? -7.456 14.095 8.683 1.00 83.50 87 VAL A O 1
ATOM 700 N N . LEU A 1 88 ? -7.351 12.381 7.241 1.00 88.31 88 LEU A N 1
ATOM 701 C CA . LEU A 1 88 ? -7.224 11.368 8.283 1.00 88.31 88 LEU A CA 1
ATOM 702 C C . LEU A 1 88 ? -5.758 11.304 8.728 1.00 88.31 88 LEU A C 1
ATOM 704 O O . LEU A 1 88 ? -4.905 10.750 8.039 1.00 88.31 88 LEU A O 1
ATOM 708 N N . GLN A 1 89 ? -5.461 11.914 9.872 1.00 86.00 89 GLN A N 1
ATOM 709 C CA . GLN A 1 89 ? -4.128 11.918 10.462 1.00 86.00 89 GLN A CA 1
ATOM 710 C C . GLN A 1 89 ? -3.985 10.771 11.455 1.00 86.00 89 GLN A C 1
ATOM 712 O O . GLN A 1 89 ? -4.929 10.407 12.155 1.00 86.00 89 GLN A O 1
ATOM 717 N N . ILE A 1 90 ? -2.781 10.229 11.556 1.00 81.00 90 ILE A N 1
ATOM 718 C CA . ILE A 1 90 ? -2.426 9.223 12.546 1.00 81.00 90 ILE A CA 1
ATOM 719 C C . ILE A 1 90 ? -1.872 9.985 13.737 1.00 81.00 90 ILE A C 1
ATOM 721 O O . ILE A 1 90 ? -0.762 10.530 13.713 1.00 81.00 90 ILE A O 1
ATOM 725 N N . TYR A 1 91 ? -2.688 10.074 14.779 1.00 73.19 91 TYR A N 1
ATOM 726 C CA . TYR A 1 91 ? -2.293 10.732 16.006 1.00 73.19 91 TYR A CA 1
ATOM 727 C C . TYR A 1 91 ? -1.321 9.797 16.710 1.00 73.19 91 TYR A C 1
ATOM 729 O O . TYR A 1 91 ? -1.704 8.760 17.242 1.00 73.19 91 TYR A O 1
ATOM 737 N N . ARG A 1 92 ? -0.035 10.142 16.611 1.00 61.78 92 ARG A N 1
ATOM 738 C CA . ARG A 1 92 ? 1.119 9.428 17.156 1.00 61.78 92 ARG A CA 1
ATOM 739 C C . ARG A 1 92 ? 0.782 8.856 18.540 1.00 61.78 92 ARG A C 1
ATOM 741 O O . ARG A 1 92 ? 0.971 9.526 19.551 1.00 61.78 92 ARG A O 1
ATOM 748 N N . VAL A 1 93 ? 0.374 7.588 18.614 1.00 55.16 93 VAL A N 1
ATOM 749 C CA . VAL A 1 93 ? 0.527 6.819 19.846 1.00 55.16 93 VAL A CA 1
ATOM 750 C C . VAL A 1 93 ? 2.010 6.495 19.899 1.00 55.16 93 VAL A C 1
ATOM 752 O O . VAL A 1 93 ? 2.459 5.437 19.460 1.00 55.16 93 VAL A O 1
ATOM 755 N N . ILE A 1 94 ? 2.776 7.470 20.393 1.00 47.88 94 ILE A N 1
ATOM 756 C CA . ILE A 1 94 ? 4.235 7.452 20.577 1.00 47.88 94 ILE A CA 1
ATOM 757 C C . ILE A 1 94 ? 4.684 6.209 21.380 1.00 47.88 94 ILE A C 1
ATOM 759 O O . ILE A 1 94 ? 5.855 5.858 21.358 1.00 47.88 94 ILE A O 1
ATOM 763 N N . ASN A 1 95 ? 3.737 5.510 22.018 1.00 48.88 95 ASN A N 1
ATOM 764 C CA . ASN A 1 95 ? 3.931 4.323 22.844 1.00 48.88 95 ASN A CA 1
ATOM 765 C C . ASN A 1 95 ? 3.358 3.001 22.270 1.00 48.88 95 ASN A C 1
ATOM 767 O O . ASN A 1 95 ? 3.354 2.015 22.996 1.00 48.88 95 ASN A O 1
ATOM 771 N N . SER A 1 96 ? 2.846 2.930 21.028 1.00 56.62 96 SER A N 1
ATOM 772 C CA . SER A 1 96 ? 2.091 1.731 20.562 1.00 56.62 96 SER A CA 1
ATOM 773 C C . SER A 1 96 ? 2.837 0.747 19.662 1.00 56.62 96 SER A C 1
ATOM 775 O O . SER A 1 96 ? 2.342 -0.353 19.441 1.00 56.62 96 SER A O 1
ATOM 777 N N . GLY A 1 97 ? 3.956 1.133 19.046 1.00 65.31 97 GLY A N 1
ATOM 778 C CA . GLY A 1 97 ? 4.586 0.313 18.005 1.00 65.31 97 GLY A CA 1
ATOM 779 C C . GLY A 1 97 ? 3.742 0.112 16.735 1.00 65.31 97 GLY A C 1
ATOM 780 O O . GLY A 1 97 ? 4.259 -0.458 15.788 1.00 65.31 97 GLY A O 1
ATOM 781 N N . LEU A 1 98 ? 2.498 0.610 16.659 1.00 73.25 98 LEU A N 1
ATOM 782 C CA . LEU A 1 98 ? 1.564 0.345 15.558 1.00 73.25 98 LEU A CA 1
ATOM 783 C C . LEU A 1 98 ? 2.052 0.912 14.222 1.00 73.25 98 LEU A C 1
ATOM 785 O O . LEU A 1 98 ? 2.015 0.217 13.213 1.00 73.25 98 LEU A O 1
ATOM 789 N N . TYR A 1 99 ? 2.524 2.162 14.215 1.00 76.44 99 TYR A N 1
ATOM 790 C CA . TYR A 1 99 ? 2.899 2.856 12.980 1.00 76.44 99 TYR A CA 1
ATOM 791 C C . TYR A 1 99 ? 3.980 2.123 12.163 1.00 76.44 99 TYR A C 1
ATOM 793 O O . TYR A 1 99 ? 3.745 1.900 10.975 1.00 76.44 99 TYR A O 1
ATOM 801 N N . PRO A 1 100 ? 5.101 1.663 12.762 1.00 77.69 100 PRO A N 1
ATOM 802 C CA . PRO A 1 100 ? 6.060 0.803 12.072 1.00 77.69 100 PRO A CA 1
ATOM 803 C C . PRO A 1 100 ? 5.441 -0.391 11.337 1.00 77.69 100 PRO A C 1
ATOM 805 O O . PRO A 1 100 ? 5.957 -0.779 10.293 1.00 77.69 100 PRO A O 1
ATOM 808 N N . TYR A 1 101 ? 4.342 -0.952 11.855 1.00 80.44 101 TYR A N 1
ATOM 809 C CA . TYR A 1 101 ? 3.649 -2.072 11.224 1.00 80.44 101 TYR A CA 1
ATOM 810 C C . TYR A 1 101 ? 2.700 -1.652 10.113 1.00 80.44 101 TYR A C 1
ATOM 812 O O . TYR A 1 101 ? 2.491 -2.454 9.217 1.00 80.44 101 TYR A O 1
ATOM 820 N N . ILE A 1 102 ? 2.102 -0.460 10.156 1.00 85.50 102 ILE A N 1
ATOM 821 C CA . ILE A 1 102 ? 1.055 -0.068 9.198 1.00 85.50 102 ILE A CA 1
ATOM 822 C C . ILE A 1 102 ? 1.517 0.938 8.147 1.00 85.50 102 ILE A C 1
ATOM 824 O O . ILE A 1 102 ? 0.789 1.149 7.188 1.00 85.50 102 ILE A O 1
ATOM 828 N N . GLN A 1 103 ? 2.695 1.550 8.283 1.00 85.25 103 GLN A N 1
ATOM 829 C CA . GLN A 1 103 ? 3.219 2.472 7.273 1.00 85.25 103 GLN A CA 1
ATOM 830 C C . GLN A 1 103 ? 3.327 1.800 5.897 1.00 85.25 103 GLN A C 1
ATOM 832 O O . GLN A 1 103 ? 3.806 0.672 5.788 1.00 85.25 103 GLN A O 1
ATOM 837 N N . GLY A 1 104 ? 2.824 2.469 4.858 1.00 89.19 104 GLY A N 1
ATOM 838 C CA . GLY A 1 104 ? 2.743 1.917 3.505 1.00 89.19 104 GLY A CA 1
ATOM 839 C C . GLY A 1 104 ? 1.715 0.795 3.332 1.00 89.19 104 GLY A C 1
ATOM 840 O O . GLY A 1 104 ? 1.584 0.235 2.246 1.00 89.19 104 GLY A O 1
ATOM 841 N N . ARG A 1 105 ? 0.973 0.416 4.378 1.00 91.94 105 ARG A N 1
ATOM 842 C CA . ARG A 1 105 ? -0.040 -0.641 4.291 1.00 91.94 105 ARG A CA 1
ATOM 843 C C . ARG A 1 105 ? -1.407 -0.074 3.968 1.00 91.94 105 ARG A C 1
ATOM 845 O O . ARG A 1 105 ? -1.747 1.040 4.364 1.00 91.94 105 ARG A O 1
ATOM 852 N N . ILE A 1 106 ? -2.219 -0.884 3.298 1.00 95.12 106 ILE A N 1
ATOM 853 C CA . ILE A 1 106 ? -3.655 -0.641 3.252 1.00 95.12 106 ILE A CA 1
ATOM 854 C C . ILE A 1 106 ? -4.271 -1.189 4.537 1.00 95.12 106 ILE A C 1
ATOM 856 O O . ILE A 1 106 ? -4.092 -2.360 4.864 1.00 95.12 106 ILE A O 1
ATOM 860 N N . ILE A 1 107 ? -4.997 -0.348 5.264 1.00 94.38 107 ILE A N 1
ATOM 861 C CA . ILE A 1 107 ? -5.825 -0.759 6.399 1.00 94.38 107 ILE A CA 1
ATOM 862 C C . ILE A 1 107 ? -7.283 -0.829 5.959 1.00 94.38 107 ILE A C 1
ATOM 864 O O . ILE A 1 107 ? -7.744 0.027 5.209 1.00 94.38 107 ILE A O 1
ATOM 868 N N . LEU A 1 108 ? -8.011 -1.833 6.432 1.00 95.50 108 LEU A N 1
ATOM 869 C CA . LEU A 1 108 ? -9.423 -2.048 6.138 1.00 95.50 108 LEU A CA 1
ATOM 870 C C . LEU A 1 108 ? -10.216 -2.079 7.442 1.00 95.50 108 LEU A C 1
ATOM 872 O O . LEU A 1 108 ? -9.874 -2.818 8.363 1.00 95.50 108 LEU A O 1
ATOM 876 N N . ARG A 1 109 ? -11.300 -1.310 7.505 1.00 94.56 109 ARG A N 1
ATOM 877 C CA . ARG A 1 109 ? -12.279 -1.311 8.596 1.00 94.56 109 ARG A CA 1
ATOM 878 C C . ARG A 1 109 ? -13.443 -2.228 8.213 1.00 94.56 109 ARG A C 1
ATOM 880 O O . ARG A 1 109 ? -14.403 -1.767 7.594 1.00 94.56 109 ARG A O 1
ATOM 887 N N . PRO A 1 110 ? -13.403 -3.528 8.558 1.00 89.06 110 PRO A N 1
ATOM 888 C CA . PRO A 1 110 ? -14.422 -4.479 8.109 1.00 89.06 110 PRO A CA 1
ATOM 889 C C . PRO A 1 110 ? -15.823 -4.147 8.642 1.00 89.06 110 PRO A C 1
ATOM 891 O O . PRO A 1 110 ? -16.811 -4.373 7.952 1.00 89.06 110 PRO A O 1
ATOM 894 N N . ASN A 1 111 ? -15.909 -3.563 9.842 1.00 87.38 111 ASN A N 1
ATOM 895 C CA . ASN A 1 111 ? -17.175 -3.314 10.539 1.00 87.38 111 ASN A CA 1
ATOM 896 C C . ASN A 1 111 ? -17.794 -1.938 10.239 1.00 87.38 111 ASN A C 1
AT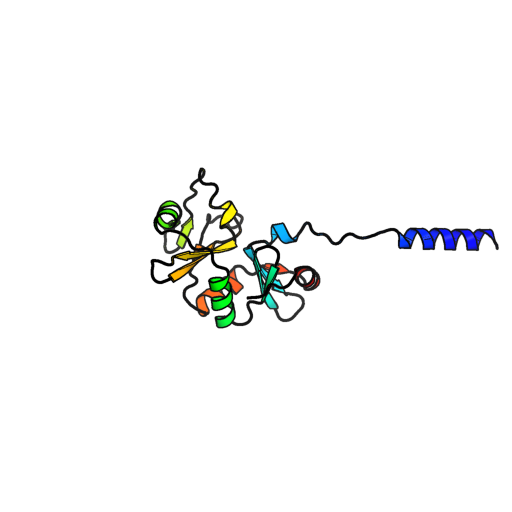OM 898 O O . ASN A 1 111 ? -18.865 -1.630 10.754 1.00 87.38 111 ASN A O 1
ATOM 902 N N . VAL A 1 112 ? -17.137 -1.108 9.421 1.00 84.94 112 VAL A N 1
ATOM 903 C CA . VAL A 1 112 ? -17.625 0.222 9.028 1.00 84.94 112 VAL A CA 1
ATOM 904 C C . VAL A 1 112 ? -17.589 0.317 7.512 1.00 84.94 112 VAL A C 1
ATOM 906 O O . VAL A 1 112 ? -16.625 0.800 6.928 1.00 84.94 112 VAL A O 1
ATOM 909 N N . ASN A 1 113 ? -18.623 -0.231 6.868 1.00 85.25 113 ASN A N 1
ATOM 910 C CA . ASN A 1 113 ? -18.821 -0.228 5.410 1.00 85.25 113 ASN A CA 1
ATOM 911 C C . ASN A 1 113 ? -17.641 -0.768 4.574 1.00 85.25 113 ASN A C 1
ATOM 913 O O . ASN A 1 113 ? -17.596 -0.553 3.365 1.00 85.25 113 ASN A O 1
ATOM 917 N N . GLY A 1 114 ? -16.677 -1.461 5.191 1.00 87.31 114 GLY A N 1
ATOM 918 C CA . GLY A 1 114 ? -15.461 -1.898 4.513 1.00 87.31 114 GLY A CA 1
ATOM 919 C C . GLY A 1 114 ? -14.575 -0.738 4.049 1.00 87.31 114 GLY A C 1
ATOM 920 O O . GLY A 1 114 ? -13.906 -0.879 3.022 1.00 87.31 114 GLY A O 1
ATOM 921 N N . GLU A 1 115 ? -14.574 0.399 4.749 1.00 93.94 115 GLU A N 1
ATOM 922 C CA . GLU A 1 115 ? -13.705 1.536 4.427 1.00 93.94 115 GLU A CA 1
ATOM 923 C C . GLU A 1 115 ? -12.233 1.116 4.474 1.00 93.94 115 GLU A C 1
ATOM 925 O O . GLU A 1 115 ? -11.790 0.485 5.435 1.00 93.94 115 GLU A O 1
ATOM 930 N N . ALA A 1 116 ? -11.470 1.463 3.438 1.00 95.75 116 ALA A N 1
ATOM 931 C CA . ALA A 1 116 ? -10.040 1.192 3.381 1.00 95.75 116 ALA A CA 1
ATOM 932 C C . ALA A 1 116 ? -9.246 2.486 3.245 1.00 95.75 116 ALA A C 1
ATOM 934 O O . ALA A 1 116 ? -9.749 3.471 2.704 1.00 95.75 116 ALA A O 1
ATOM 935 N N . TYR A 1 117 ? -8.007 2.468 3.730 1.00 95.44 117 TYR A N 1
ATOM 936 C CA . TYR A 1 117 ? -7.100 3.602 3.639 1.00 95.44 117 TYR A CA 1
ATOM 937 C C . TYR A 1 117 ? -5.678 3.138 3.347 1.00 95.44 117 TYR A C 1
ATOM 939 O O . TYR A 1 117 ? -5.207 2.181 3.957 1.00 95.44 117 TYR A O 1
ATOM 947 N N . TYR A 1 118 ? -4.977 3.839 2.461 1.00 94.69 118 TYR A N 1
ATOM 948 C CA . TYR A 1 118 ? -3.539 3.684 2.274 1.00 94.69 118 TYR A CA 1
ATOM 949 C C . TYR A 1 118 ? -2.799 4.550 3.292 1.00 94.69 118 TYR A C 1
ATOM 951 O O . TYR A 1 118 ? -2.905 5.776 3.274 1.00 94.69 118 TYR A O 1
ATOM 959 N N . VAL A 1 119 ? -2.058 3.917 4.197 1.00 91.62 119 VAL A N 1
ATOM 960 C CA . VAL A 1 119 ? -1.234 4.610 5.188 1.00 91.62 119 VAL A CA 1
ATOM 961 C C . VAL A 1 119 ? 0.043 5.086 4.511 1.00 91.62 119 VAL A C 1
ATOM 963 O O . VAL A 1 119 ? 0.814 4.284 3.992 1.00 91.62 119 VAL A O 1
ATOM 966 N N . THR A 1 120 ? 0.310 6.386 4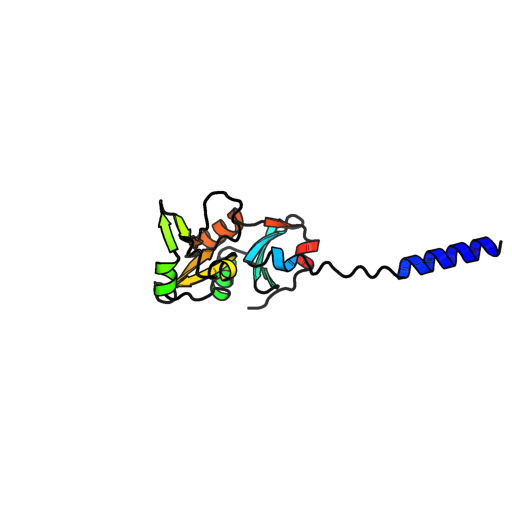.532 1.00 84.44 120 THR A N 1
ATOM 967 C CA . THR A 1 120 ? 1.438 6.948 3.783 1.00 84.44 120 THR A CA 1
ATOM 968 C C . THR A 1 120 ? 2.785 6.463 4.347 1.00 84.44 120 THR A C 1
ATOM 970 O O . THR A 1 120 ? 3.004 6.613 5.550 1.00 84.44 120 THR A O 1
ATOM 973 N N . PRO A 1 121 ? 3.712 5.927 3.526 1.00 74.56 121 PRO A N 1
ATOM 974 C CA . PRO A 1 121 ? 4.944 5.285 4.003 1.00 74.56 121 PRO A CA 1
ATOM 975 C C . PRO A 1 121 ? 6.054 6.242 4.477 1.00 74.56 121 PRO A C 1
ATOM 977 O O . PRO A 1 121 ? 7.094 5.768 4.920 1.00 74.56 121 PRO A O 1
ATOM 980 N N . ASN A 1 122 ? 5.893 7.573 4.398 1.00 64.88 122 ASN A N 1
ATOM 981 C CA . ASN A 1 122 ? 7.013 8.499 4.608 1.00 64.88 122 ASN A CA 1
ATOM 982 C C . ASN A 1 122 ? 6.688 9.721 5.489 1.00 64.88 122 ASN A C 1
ATOM 984 O O . ASN A 1 122 ? 5.733 10.456 5.253 1.00 64.88 122 ASN A O 1
ATOM 988 N N . LEU A 1 123 ? 7.570 9.961 6.463 1.00 54.59 123 LEU A N 1
ATOM 989 C CA . LEU A 1 123 ? 7.626 11.111 7.372 1.00 54.59 123 LEU A CA 1
ATOM 990 C C . LEU A 1 123 ? 8.129 12.409 6.715 1.00 54.59 123 LEU A C 1
ATOM 992 O O . LEU A 1 123 ? 7.891 13.497 7.240 1.00 54.59 123 LEU A O 1
ATOM 996 N N . ALA A 1 124 ? 8.851 12.309 5.594 1.00 43.94 124 ALA A N 1
ATOM 997 C CA . ALA A 1 124 ? 9.612 13.416 5.004 1.00 43.94 124 ALA A CA 1
ATOM 998 C C . ALA A 1 124 ? 8.754 14.555 4.417 1.00 43.94 124 ALA A C 1
ATOM 1000 O O . ALA A 1 124 ? 9.287 15.607 4.075 1.00 43.94 124 ALA A O 1
ATOM 1001 N N . ALA A 1 125 ? 7.432 14.384 4.328 1.00 46.56 125 ALA A N 1
ATOM 1002 C CA . ALA A 1 125 ? 6.519 15.382 3.771 1.00 46.56 125 ALA A CA 1
ATOM 1003 C C . ALA A 1 125 ? 6.088 16.482 4.766 1.00 46.56 125 ALA A C 1
ATOM 1005 O O . ALA A 1 125 ? 5.207 17.272 4.440 1.00 46.56 125 ALA A O 1
ATOM 1006 N N . GLY A 1 126 ? 6.646 16.535 5.984 1.00 46.50 126 GLY A N 1
ATOM 1007 C CA . GLY A 1 126 ? 6.414 17.624 6.952 1.00 46.50 126 GLY A CA 1
ATOM 1008 C C . GLY A 1 126 ? 4.986 17.742 7.516 1.00 46.50 126 GLY A C 1
ATOM 1009 O O . GLY A 1 126 ? 4.762 18.533 8.426 1.00 46.50 126 GLY A O 1
ATOM 1010 N N . ASN A 1 127 ? 4.040 16.930 7.032 1.00 51.50 127 ASN A N 1
ATOM 1011 C CA . ASN A 1 127 ? 2.600 17.051 7.293 1.00 51.50 127 ASN A CA 1
ATOM 1012 C C . ASN A 1 127 ? 2.037 15.967 8.231 1.00 51.50 127 ASN A C 1
ATOM 1014 O O . ASN A 1 127 ? 0.828 15.759 8.294 1.00 51.50 127 ASN A O 1
ATOM 1018 N N . GLY A 1 128 ? 2.907 15.297 8.989 1.00 60.25 128 GLY A N 1
ATOM 1019 C CA . GLY A 1 128 ? 2.508 14.225 9.896 1.00 60.25 128 GLY A CA 1
ATOM 1020 C C . GLY A 1 128 ? 2.138 12.930 9.172 1.00 60.25 128 GLY A C 1
ATOM 1021 O O . GLY A 1 128 ? 2.111 12.840 7.949 1.00 60.25 128 GLY A O 1
ATOM 1022 N N . TYR A 1 129 ? 1.904 11.894 9.963 1.00 76.25 129 TYR A N 1
ATOM 1023 C CA . TYR A 1 129 ? 1.443 10.601 9.485 1.00 76.25 129 TYR A CA 1
ATOM 1024 C C . TYR A 1 129 ? -0.014 10.719 9.021 1.00 76.25 129 TYR A C 1
ATOM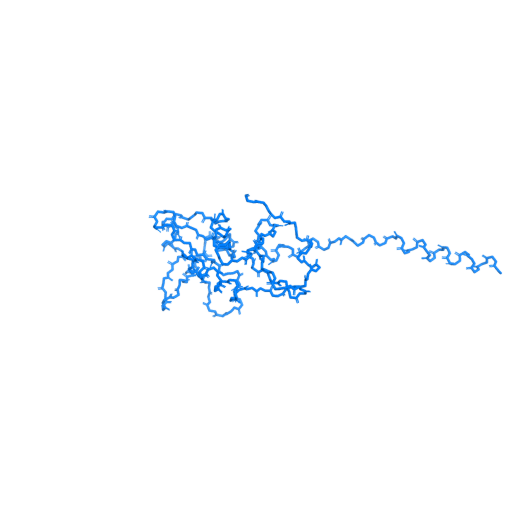 1026 O O . TYR A 1 129 ? -0.851 11.167 9.806 1.00 76.25 129 TYR A O 1
ATOM 1034 N N . SER A 1 130 ? -0.346 10.319 7.793 1.00 84.94 130 SER A N 1
ATOM 1035 C CA . SER A 1 130 ? -1.727 10.338 7.299 1.00 84.94 130 SER A CA 1
ATOM 1036 C C . SER A 1 130 ? -2.120 9.026 6.627 1.00 84.94 130 SER A C 1
ATOM 1038 O O . SER A 1 130 ? -1.289 8.164 6.331 1.00 84.94 130 SER A O 1
ATOM 1040 N N . ALA A 1 131 ? -3.422 8.861 6.428 1.00 90.25 131 ALA A N 1
ATOM 1041 C CA . ALA A 1 131 ? -3.983 7.767 5.664 1.00 90.25 131 ALA A CA 1
ATOM 1042 C C . ALA A 1 131 ? -4.979 8.320 4.641 1.00 90.25 131 ALA A C 1
ATOM 1044 O O . ALA A 1 131 ? -5.823 9.154 4.966 1.00 90.25 131 ALA A O 1
ATOM 1045 N N . GLU A 1 132 ? -4.854 7.871 3.400 1.00 92.88 132 GLU A N 1
ATOM 1046 C CA . GLU A 1 132 ? -5.659 8.339 2.275 1.00 92.88 132 GLU A CA 1
ATOM 1047 C C . GLU A 1 132 ? -6.760 7.342 1.980 1.00 92.88 132 GLU A C 1
ATOM 1049 O O . GLU A 1 132 ? -6.527 6.135 1.983 1.00 92.88 132 GLU A O 1
ATOM 1054 N N . TYR A 1 133 ? -7.967 7.840 1.749 1.00 94.94 133 TYR A N 1
ATOM 1055 C CA . TYR A 1 133 ? -9.125 6.987 1.540 1.00 94.94 133 TYR A CA 1
ATOM 1056 C C . TYR A 1 133 ? -8.994 6.160 0.253 1.00 94.94 133 TYR A C 1
ATOM 1058 O O . TYR A 1 133 ? -8.578 6.669 -0.779 1.00 94.94 133 TYR A O 1
ATOM 1066 N N . LEU A 1 134 ? -9.368 4.882 0.323 1.00 95.38 134 LEU A N 1
ATOM 1067 C CA . LEU A 1 134 ? -9.367 3.908 -0.770 1.00 95.38 134 LEU A CA 1
ATOM 1068 C C . LEU A 1 134 ? -10.770 3.286 -0.876 1.00 95.38 134 LEU A C 1
ATOM 1070 O O . LEU A 1 134 ? -10.991 2.110 -0.570 1.00 95.38 134 LEU A O 1
ATOM 1074 N N . GLY A 1 135 ? -11.756 4.105 -1.241 1.00 92.88 135 GLY A N 1
ATOM 1075 C CA . GLY A 1 135 ? -13.155 3.683 -1.313 1.00 92.88 135 GLY A CA 1
ATOM 1076 C C . GLY A 1 135 ? -13.593 3.204 -2.690 1.00 92.88 135 GLY A C 1
ATOM 1077 O O . GLY A 1 135 ? -14.529 2.413 -2.793 1.00 92.88 135 GLY A O 1
ATOM 1078 N N . ARG A 1 136 ? -12.953 3.699 -3.752 1.00 95.31 136 ARG A N 1
ATOM 1079 C CA . ARG A 1 136 ? -13.334 3.461 -5.149 1.00 95.31 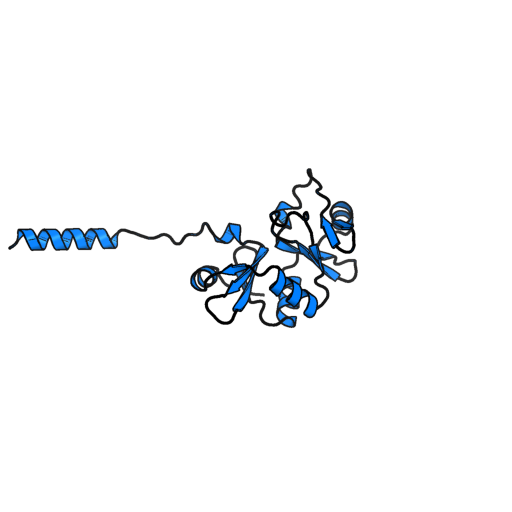136 ARG A CA 1
ATOM 1080 C C . ARG A 1 136 ? -12.099 3.314 -6.043 1.00 95.31 136 ARG A C 1
ATOM 1082 O O . ARG A 1 136 ? -11.017 3.775 -5.680 1.00 95.31 136 ARG A O 1
ATOM 1089 N N . PRO A 1 137 ? -12.268 2.783 -7.268 1.00 97.38 137 PRO A N 1
ATOM 1090 C CA . PRO A 1 137 ? -11.210 2.756 -8.277 1.00 97.38 137 PRO A CA 1
ATOM 1091 C C . PRO A 1 137 ? -10.523 4.104 -8.511 1.00 97.38 137 PRO A C 1
ATOM 1093 O O . PRO A 1 137 ? -9.308 4.155 -8.652 1.00 97.38 137 PRO A O 1
ATOM 1096 N N . TYR A 1 138 ? -11.284 5.199 -8.530 1.00 96.62 138 TYR A N 1
ATOM 1097 C CA . TYR A 1 138 ? -10.719 6.532 -8.732 1.00 96.62 138 TYR A CA 1
ATOM 1098 C C . TYR A 1 138 ? -9.771 6.949 -7.590 1.00 96.62 138 TYR A C 1
ATOM 1100 O O . TYR A 1 138 ? -8.692 7.462 -7.866 1.00 96.62 138 TYR A O 1
ATOM 1108 N N . ASP A 1 139 ? -10.096 6.627 -6.336 1.00 96.44 139 ASP A N 1
ATOM 1109 C CA . ASP A 1 139 ? -9.225 6.922 -5.189 1.00 96.44 139 ASP A CA 1
ATOM 1110 C C . ASP A 1 139 ? -7.909 6.122 -5.266 1.00 96.44 139 ASP A C 1
ATOM 1112 O O . ASP A 1 139 ? -6.830 6.633 -4.971 1.00 96.44 139 ASP A O 1
ATOM 1116 N N . ALA A 1 140 ? -7.977 4.869 -5.740 1.00 96.12 140 ALA A N 1
ATOM 1117 C CA . ALA A 1 140 ? -6.790 4.045 -5.974 1.00 96.12 140 ALA A CA 1
ATOM 1118 C C . ALA A 1 140 ? -5.856 4.681 -7.015 1.00 96.12 140 ALA A C 1
ATOM 1120 O O . ALA A 1 140 ? -4.639 4.690 -6.836 1.00 96.12 140 ALA A O 1
ATOM 1121 N N . PHE A 1 141 ? -6.421 5.255 -8.081 1.00 95.50 141 PHE A N 1
ATOM 1122 C CA . PHE A 1 141 ? -5.651 6.004 -9.070 1.00 95.50 141 PHE A CA 1
ATOM 1123 C C . PHE A 1 141 ? -4.982 7.238 -8.458 1.00 95.50 141 PHE A C 1
ATOM 1125 O O . PHE A 1 141 ? -3.786 7.446 -8.666 1.00 95.50 141 PHE A O 1
ATOM 1132 N N . GLU A 1 142 ? -5.710 8.031 -7.669 1.00 94.88 142 GLU A N 1
ATOM 1133 C CA . GLU A 1 142 ? -5.124 9.184 -6.979 1.00 94.88 142 GLU A CA 1
ATOM 1134 C C . GLU A 1 142 ? -3.955 8.760 -6.082 1.00 94.88 142 GLU A C 1
ATOM 1136 O O . GLU A 1 142 ? -2.875 9.341 -6.167 1.00 94.88 142 GLU A O 1
ATOM 1141 N N . ILE A 1 143 ? -4.111 7.682 -5.311 1.00 94.81 143 ILE A N 1
ATOM 1142 C CA . ILE A 1 143 ? -3.038 7.116 -4.487 1.00 94.81 143 ILE A CA 1
ATOM 1143 C C . ILE A 1 143 ? -1.822 6.716 -5.342 1.00 94.81 143 ILE A C 1
ATOM 1145 O O . ILE A 1 143 ? -0.693 7.094 -5.023 1.00 94.81 143 ILE A O 1
ATOM 1149 N N . MET A 1 144 ? -2.029 6.000 -6.451 1.00 94.25 144 MET A N 1
ATOM 1150 C CA . MET A 1 144 ? -0.944 5.591 -7.353 1.00 94.25 144 MET A CA 1
ATOM 1151 C C . MET A 1 144 ? -0.179 6.787 -7.924 1.00 94.25 144 MET A C 1
ATOM 1153 O O . MET A 1 144 ? 1.049 6.767 -7.977 1.00 94.25 144 MET A O 1
ATOM 1157 N N . THR A 1 145 ? -0.897 7.829 -8.342 1.00 91.50 145 THR A N 1
ATOM 1158 C CA . THR A 1 145 ? -0.295 9.030 -8.942 1.00 91.50 145 THR A CA 1
ATOM 1159 C C . THR A 1 145 ? 0.416 9.907 -7.916 1.00 91.50 145 THR A C 1
ATOM 1161 O O . THR A 1 145 ? 1.479 10.449 -8.207 1.00 91.50 145 THR A O 1
ATOM 1164 N N . LYS A 1 146 ? -0.144 10.032 -6.708 1.00 91.31 146 LYS A N 1
ATOM 1165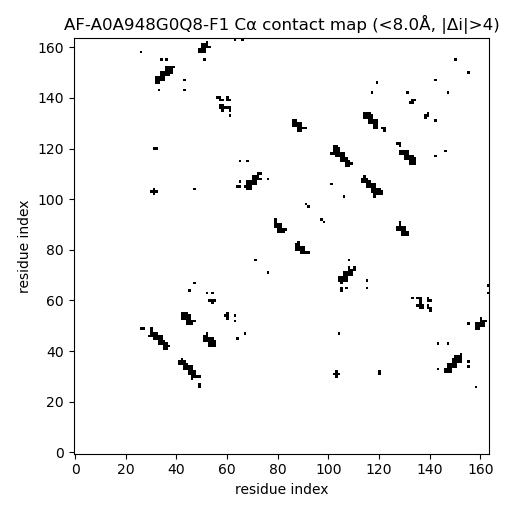 C CA . LYS A 1 146 ? 0.366 10.906 -5.647 1.00 91.31 146 LYS A CA 1
ATOM 1166 C C . LYS A 1 146 ? 1.565 10.309 -4.913 1.00 91.31 146 LYS A C 1
ATOM 1168 O O . LYS A 1 146 ? 2.463 11.053 -4.528 1.00 91.31 146 LYS A O 1
ATOM 1173 N N . TYR A 1 147 ? 1.579 8.991 -4.701 1.00 90.75 147 TYR A N 1
ATOM 1174 C CA . TYR A 1 147 ? 2.599 8.308 -3.888 1.00 90.75 147 TYR A CA 1
ATOM 1175 C C . TYR A 1 147 ? 3.553 7.422 -4.683 1.00 90.75 147 TYR A C 1
ATOM 1177 O O . TYR A 1 147 ? 4.465 6.840 -4.093 1.00 90.75 147 TYR A O 1
ATOM 1185 N N . GLY A 1 148 ? 3.352 7.309 -5.994 1.00 92.25 148 GLY A N 1
ATOM 1186 C CA . GLY A 1 148 ? 4.220 6.546 -6.873 1.00 92.25 148 GLY A CA 1
ATOM 1187 C C . GLY A 1 148 ? 5.647 7.097 -6.898 1.00 92.25 148 GLY A C 1
ATOM 1188 O O . GLY A 1 148 ? 5.882 8.242 -7.279 1.00 92.25 148 GLY A O 1
ATOM 1189 N N . GLN A 1 149 ? 6.612 6.268 -6.513 1.00 92.75 149 GLN A N 1
ATOM 1190 C CA . GLN A 1 149 ? 8.035 6.586 -6.549 1.00 92.75 149 GLN A CA 1
ATOM 1191 C C . GLN A 1 149 ? 8.641 6.045 -7.841 1.00 92.75 149 GLN A C 1
ATOM 1193 O O . GLN A 1 149 ? 8.605 4.841 -8.097 1.00 92.75 149 GLN A O 1
ATOM 1198 N N . GLY A 1 150 ? 9.190 6.932 -8.667 1.00 93.19 150 GLY A N 1
ATOM 1199 C CA . GLY A 1 150 ? 9.829 6.541 -9.919 1.00 93.19 150 GLY A CA 1
ATOM 1200 C C . GLY A 1 150 ? 11.104 5.735 -9.680 1.00 93.19 150 GLY A C 1
ATOM 1201 O O . GLY A 1 150 ? 12.020 6.210 -9.012 1.00 93.19 150 GLY A O 1
ATOM 1202 N N . VAL A 1 151 ? 11.179 4.537 -10.256 1.00 93.56 151 VAL A N 1
ATOM 1203 C CA . VAL A 1 151 ? 12.350 3.655 -10.195 1.00 93.56 151 VAL A CA 1
ATOM 1204 C C . VAL A 1 151 ? 12.636 3.061 -11.573 1.00 93.56 151 VAL A C 1
ATOM 1206 O O . VAL A 1 151 ? 11.740 2.882 -12.399 1.00 93.56 151 VAL A O 1
ATOM 1209 N N . HIS A 1 152 ? 13.902 2.748 -11.841 1.00 94.88 152 HIS A N 1
ATOM 1210 C CA . HIS A 1 152 ? 14.276 2.108 -13.098 1.00 94.88 152 HIS A CA 1
ATOM 1211 C C . HIS A 1 152 ? 13.814 0.651 -13.153 1.00 94.88 152 HIS A C 1
ATOM 1213 O O . HIS A 1 152 ? 13.869 -0.084 -12.167 1.00 94.88 152 HIS A O 1
ATOM 1219 N N . SER A 1 153 ? 13.469 0.215 -14.359 1.00 94.81 153 SER A N 1
ATOM 1220 C CA . SER A 1 153 ? 12.997 -1.128 -14.696 1.00 94.81 153 SER A CA 1
ATOM 1221 C C . SER A 1 153 ? 13.847 -2.263 -14.118 1.00 94.81 153 SER A C 1
ATOM 1223 O O . SER A 1 153 ? 13.307 -3.235 -13.602 1.00 94.81 153 SER A O 1
ATOM 1225 N N . VAL A 1 154 ? 15.178 -2.113 -14.136 1.00 93.19 154 VAL A N 1
ATOM 1226 C CA . VAL A 1 154 ? 16.126 -3.106 -13.594 1.00 93.19 154 VAL A CA 1
ATOM 1227 C C . VAL A 1 154 ? 15.865 -3.380 -12.111 1.00 93.19 154 VAL A C 1
ATOM 1229 O O . VAL A 1 154 ? 15.941 -4.525 -11.672 1.00 93.19 154 VAL A O 1
ATOM 1232 N N . PHE A 1 155 ? 15.528 -2.343 -11.341 1.00 92.69 155 PHE A N 1
ATOM 1233 C CA . PHE A 1 155 ? 15.202 -2.493 -9.929 1.00 92.69 155 PHE A CA 1
ATOM 1234 C C . PHE A 1 155 ? 13.865 -3.214 -9.744 1.00 92.69 155 PHE A C 1
ATOM 1236 O O . PHE A 1 155 ? 13.793 -4.178 -8.988 1.00 92.69 155 PHE A O 1
ATOM 1243 N N . ILE A 1 156 ? 12.825 -2.820 -10.483 1.00 93.62 156 ILE A N 1
ATOM 1244 C CA . ILE A 1 156 ? 11.517 -3.493 -10.438 1.00 93.62 156 ILE A CA 1
ATOM 1245 C C . ILE A 1 156 ? 11.659 -4.979 -10.765 1.00 93.62 156 ILE A C 1
ATOM 1247 O O . ILE A 1 156 ? 11.077 -5.821 -10.083 1.00 93.62 156 ILE A O 1
ATOM 1251 N N . ASP A 1 157 ? 12.437 -5.325 -11.787 1.00 94.25 157 ASP A N 1
ATOM 1252 C CA . ASP A 1 157 ? 12.651 -6.708 -12.221 1.00 94.25 157 ASP A CA 1
ATOM 1253 C C . ASP A 1 157 ? 13.371 -7.560 -11.167 1.00 94.25 157 ASP A C 1
ATOM 1255 O O . ASP A 1 157 ? 13.186 -8.775 -11.145 1.00 94.25 157 ASP A O 1
ATOM 1259 N N . SER A 1 158 ? 14.129 -6.931 -10.263 1.00 93.62 158 SER A N 1
ATOM 1260 C CA . SER A 1 158 ? 14.787 -7.612 -9.142 1.00 93.62 158 SER A CA 1
ATOM 1261 C C . SER A 1 158 ? 13.824 -8.048 -8.030 1.00 93.62 158 SER A C 1
ATOM 1263 O O . SER A 1 158 ? 14.169 -8.915 -7.228 1.00 93.62 158 SER A O 1
ATOM 1265 N N . ILE A 1 159 ? 12.610 -7.486 -7.990 1.00 94.31 159 ILE A N 1
ATOM 1266 C CA . ILE A 1 159 ? 11.593 -7.814 -6.988 1.00 94.31 159 ILE A CA 1
ATOM 1267 C C . ILE A 1 159 ? 10.721 -8.968 -7.513 1.00 94.31 159 ILE A C 1
ATOM 1269 O O . ILE A 1 159 ? 10.150 -8.845 -8.606 1.00 94.31 159 ILE A O 1
ATOM 1273 N N . PRO A 1 160 ? 10.563 -10.072 -6.757 1.00 95.88 160 PRO A N 1
ATOM 1274 C CA . PRO A 1 160 ? 9.670 -11.167 -7.127 1.00 95.88 160 PRO A CA 1
ATOM 1275 C C . PRO A 1 160 ? 8.217 -10.704 -7.295 1.00 95.88 160 PRO A C 1
ATOM 1277 O O . PRO A 1 160 ? 7.717 -9.905 -6.504 1.00 95.88 160 PRO A O 1
ATOM 1280 N N . SER A 1 161 ? 7.513 -11.222 -8.303 1.00 96.38 161 SER A N 1
ATOM 1281 C CA . SER A 1 161 ? 6.080 -10.949 -8.477 1.00 96.38 161 SER A CA 1
ATOM 1282 C C . SER A 1 161 ? 5.240 -11.725 -7.466 1.00 96.38 161 SER A C 1
ATOM 1284 O O . SER A 1 161 ? 5.445 -12.924 -7.281 1.00 96.38 161 SER A O 1
ATOM 1286 N N . GLY A 1 162 ? 4.283 -11.046 -6.840 1.00 94.75 162 GLY A N 1
ATOM 1287 C CA . GLY A 1 162 ? 3.275 -11.667 -5.985 1.00 94.75 162 GLY A CA 1
ATOM 1288 C C . GLY A 1 162 ? 2.126 -12.279 -6.791 1.00 94.75 162 GLY A C 1
ATOM 1289 O O . GLY A 1 162 ? 1.892 -11.913 -7.945 1.00 94.75 162 GLY A O 1
ATOM 1290 N N . SER A 1 163 ? 1.396 -13.200 -6.166 1.00 91.25 163 SER A N 1
ATOM 1291 C CA . SER A 1 163 ? 0.180 -13.824 -6.702 1.00 91.25 163 SER A CA 1
ATOM 1292 C C . SER A 1 163 ? -0.988 -13.600 -5.744 1.00 91.25 163 SER A C 1
ATOM 1294 O O . SER A 1 163 ? -0.785 -13.672 -4.531 1.00 91.25 163 SER A O 1
ATOM 1296 N N . LEU A 1 164 ? -2.184 -13.360 -6.286 1.00 85.88 164 LEU A N 1
ATOM 1297 C CA . LEU A 1 164 ? -3.442 -13.191 -5.549 1.00 85.88 164 LEU A CA 1
ATOM 1298 C C . LEU A 1 164 ? -4.428 -14.301 -5.903 1.00 85.88 164 LEU A C 1
ATOM 1300 O O . LEU A 1 164 ? -4.393 -14.740 -7.078 1.00 85.88 164 LEU A O 1
#

Nearest PDB structures (foldseek):
  8hwh-assembly1_A  TM=4.674E-01  e=4.040E+00  Monkeypox virus
  1ddm-assembly1_A  TM=3.220E-01  e=4.862E+00  Drosophila melanogaster

Secondary structure (DSSP, 8-state):
-HHHHHHHHHHHHHHTT------TTSHHHHTT-EEEETTTT--EEEEETTEEEE--SHHHHHHHHHHTPEE--HHHHHHHEEEETTEEEE---TTS-HHHHHTTPEEEETTTTTEEEEE---STTSS-SEEEE--SHHHHHHHHHHHEEEE-HHHHHHSPBP--

Foldseek 3Di:
DVVVVVVVVVVVVVVVPPPPDPCPPCLVVQALAWAFAPADDRFIWGRHPQATETLPALQSVLVVLLVQADEDEPVRCVVQWDQDPNWTAGPDPVPDCVCVVQASHWYFHPPPVRWIWGWHNDPPPVPHTTTFTSPGSVSSVVCNVVGHDYDHPVVNVPGHHDDD

Mean predicted aligned error: 9.95 Å